Protein AF-U2G7P0-F1 (afdb_monomer_lite)

Radius of gyration: 12.74 Å; chains: 1; bounding box: 36×20×27 Å

Secondary structure (DSSP, 8-state):
--TT-SHHHHHHHHHHHHHHHHHHH-TTEEEEEEEEEEETTEEEEEEEEEETT--EEEEEE--

Foldseek 3Di:
DDPCPPVVVNVVVVQVCVQVVCCVPPVQKAFPDWDWDDDPPFIKIKTWIDGPVRDIDIDIDGD

Sequence (63 aa):
MYLDMPIDRATPHVVRESVDAVRRWEPRCEVVRVIPSITESRETIRVQWRLADGVIRETEVPR

Structure (mmCIF, N/CA/C/O backbone):
data_AF-U2G7P0-F1
#
_entry.id   AF-U2G7P0-F1
#
loop_
_atom_site.group_PDB
_atom_site.id
_atom_site.type_symbol
_atom_site.label_atom_id
_atom_site.label_alt_id
_atom_site.label_comp_id
_atom_site.label_asym_id
_atom_site.label_entity_id
_atom_site.label_seq_id
_atom_site.pdbx_PDB_ins_code
_atom_site.Cartn_x
_atom_site.Cartn_y
_atom_site.Cartn_z
_atom_site.occupancy
_atom_site.B_iso_or_equiv
_atom_site.auth_seq_id
_atom_site.auth_comp_id
_atom_site.auth_asym_id
_atom_site.auth_atom_id
_atom_site.pdbx_PDB_model_num
ATOM 1 N N . MET A 1 1 ? 25.078 -7.719 -6.242 1.00 59.12 1 MET A N 1
ATOM 2 C CA . MET A 1 1 ? 23.768 -8.076 -6.82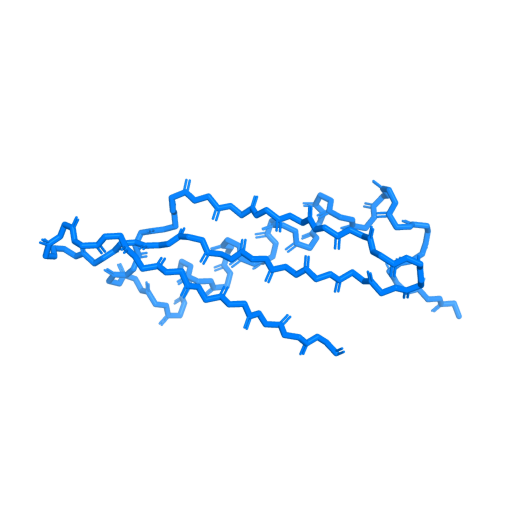4 1.00 59.12 1 MET A CA 1
ATOM 3 C C . MET A 1 1 ? 22.729 -7.272 -6.072 1.00 59.12 1 MET A C 1
ATOM 5 O O . MET A 1 1 ? 22.684 -7.380 -4.854 1.00 59.12 1 MET A O 1
ATOM 9 N N . TYR A 1 2 ? 22.018 -6.390 -6.764 1.00 63.50 2 TYR A N 1
ATOM 10 C CA . TYR A 1 2 ? 21.039 -5.482 -6.166 1.00 63.50 2 TYR A CA 1
ATOM 11 C C . TYR A 1 2 ? 19.686 -6.193 -6.066 1.00 63.50 2 TYR A C 1
ATOM 13 O O . TYR A 1 2 ? 19.290 -6.868 -7.014 1.00 63.50 2 TYR A O 1
ATOM 21 N N . LEU A 1 3 ? 19.018 -6.100 -4.913 1.00 66.31 3 LEU A N 1
ATOM 22 C CA . LEU A 1 3 ? 17.736 -6.781 -4.661 1.00 66.31 3 LEU A CA 1
ATOM 23 C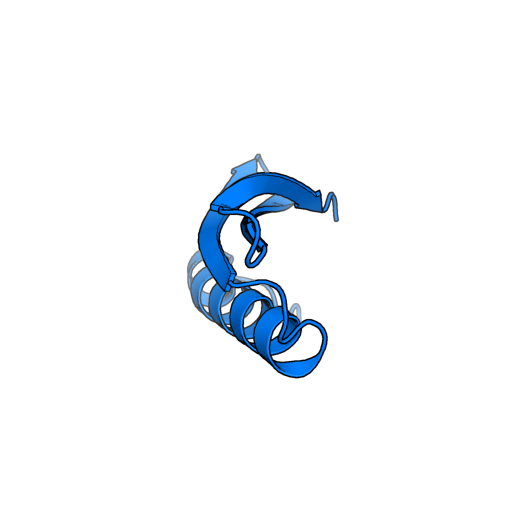 C . LEU A 1 3 ? 16.555 -6.067 -5.343 1.00 66.31 3 LEU A C 1
ATOM 25 O O . LEU A 1 3 ? 15.498 -6.651 -5.552 1.00 66.31 3 LEU A O 1
ATOM 29 N N . ASP A 1 4 ? 16.762 -4.800 -5.679 1.00 64.69 4 ASP A N 1
ATOM 30 C CA . ASP A 1 4 ? 15.830 -3.835 -6.254 1.00 64.69 4 ASP A CA 1
ATOM 31 C C . ASP A 1 4 ? 15.997 -3.661 -7.774 1.00 64.69 4 ASP A C 1
ATOM 33 O O . ASP A 1 4 ? 15.403 -2.774 -8.382 1.00 64.69 4 ASP A O 1
ATOM 37 N N . MET A 1 5 ? 16.778 -4.536 -8.412 1.00 68.94 5 MET A N 1
ATOM 38 C CA . MET A 1 5 ? 17.046 -4.499 -9.848 1.00 68.94 5 MET A CA 1
ATOM 39 C C . MET A 1 5 ? 16.715 -5.855 -10.493 1.00 68.94 5 MET A C 1
ATOM 41 O O . MET A 1 5 ? 17.169 -6.887 -9.993 1.00 68.94 5 MET A O 1
ATOM 45 N N . PRO A 1 6 ? 15.984 -5.897 -11.625 1.00 79.12 6 PRO A N 1
ATOM 46 C CA . PRO A 1 6 ? 15.369 -4.776 -12.343 1.00 79.12 6 PRO A CA 1
ATOM 47 C C . PRO A 1 6 ? 14.132 -4.216 -11.621 1.00 79.12 6 PRO A C 1
ATOM 49 O O . PRO A 1 6 ? 13.361 -4.970 -11.023 1.00 79.12 6 PRO A O 1
ATOM 52 N N . ILE A 1 7 ? 13.938 -2.898 -11.726 1.00 75.38 7 ILE A N 1
ATOM 53 C CA . ILE A 1 7 ? 12.916 -2.140 -10.985 1.00 75.38 7 ILE A CA 1
ATOM 54 C C . ILE A 1 7 ? 11.511 -2.697 -11.253 1.00 75.38 7 ILE A C 1
ATOM 56 O O . ILE A 1 7 ? 10.765 -2.938 -10.312 1.00 75.38 7 ILE A O 1
ATOM 60 N N . ASP A 1 8 ? 11.195 -3.062 -12.500 1.00 76.69 8 ASP A N 1
ATOM 61 C CA . ASP A 1 8 ? 9.875 -3.595 -12.884 1.00 76.69 8 ASP A CA 1
ATOM 62 C C . ASP A 1 8 ? 9.478 -4.868 -12.118 1.00 76.69 8 ASP A C 1
ATOM 64 O O . ASP A 1 8 ? 8.296 -5.148 -11.913 1.00 76.69 8 ASP A O 1
ATOM 68 N N . ARG A 1 9 ? 10.470 -5.662 -11.690 1.00 80.38 9 ARG A N 1
ATOM 69 C CA . ARG A 1 9 ? 10.244 -6.858 -10.867 1.00 80.38 9 ARG A CA 1
ATOM 70 C C . ARG A 1 9 ? 10.222 -6.534 -9.379 1.00 80.38 9 ARG A C 1
ATOM 72 O O . ARG A 1 9 ? 9.527 -7.216 -8.632 1.00 80.38 9 ARG A O 1
ATOM 79 N N . ALA A 1 10 ? 10.967 -5.522 -8.946 1.00 82.75 10 ALA A N 1
ATOM 80 C CA . ALA A 1 10 ? 11.063 -5.127 -7.547 1.00 82.75 10 ALA A CA 1
ATOM 81 C C . ALA A 1 10 ? 9.833 -4.337 -7.074 1.00 82.75 10 ALA A C 1
ATOM 83 O O . ALA A 1 10 ? 9.321 -4.617 -5.990 1.00 82.75 10 ALA A O 1
ATOM 84 N N . THR A 1 11 ? 9.301 -3.426 -7.895 1.00 85.56 11 THR A N 1
ATOM 85 C CA . THR A 1 11 ? 8.160 -2.559 -7.562 1.00 85.56 11 THR A CA 1
ATOM 86 C C . THR A 1 11 ? 6.959 -3.303 -6.956 1.00 85.56 11 THR A C 1
ATOM 88 O O . THR A 1 11 ? 6.509 -2.902 -5.880 1.00 85.56 11 THR A O 1
ATOM 91 N N . PRO A 1 12 ? 6.428 -4.408 -7.527 1.00 86.56 12 PRO A N 1
ATOM 92 C CA . PRO A 1 12 ? 5.301 -5.114 -6.907 1.00 86.56 12 PRO A CA 1
ATOM 93 C C . PRO A 1 12 ? 5.643 -5.710 -5.532 1.00 86.56 12 PRO A C 1
ATOM 95 O O . PRO A 1 12 ? 4.775 -5.788 -4.660 1.00 86.56 12 PRO A O 1
ATOM 98 N N . HIS A 1 13 ? 6.898 -6.108 -5.302 1.00 88.50 13 HIS A N 1
ATOM 99 C CA . HIS A 1 13 ? 7.349 -6.595 -3.998 1.00 88.50 13 HIS A CA 1
ATOM 100 C C . HIS A 1 13 ? 7.480 -5.463 -2.980 1.00 88.50 13 HIS A C 1
ATOM 102 O O . HIS A 1 13 ? 7.032 -5.630 -1.848 1.00 88.50 13 HIS A O 1
ATOM 108 N N . VAL A 1 14 ? 8.022 -4.314 -3.389 1.00 86.44 14 VAL A N 1
ATOM 109 C CA . VAL A 1 14 ? 8.143 -3.115 -2.546 1.00 86.44 14 VAL A CA 1
ATOM 110 C C . VAL A 1 14 ? 6.764 -2.589 -2.152 1.00 86.44 14 VAL A C 1
ATOM 112 O O . VAL A 1 14 ? 6.538 -2.259 -0.987 1.00 86.44 14 VAL A O 1
ATOM 115 N N . VAL A 1 15 ? 5.810 -2.576 -3.088 1.00 88.25 15 VAL A N 1
ATOM 116 C CA . VAL A 1 15 ? 4.413 -2.215 -2.810 1.00 88.25 15 VAL A CA 1
ATOM 117 C C . VAL A 1 15 ? 3.806 -3.152 -1.767 1.00 88.25 15 VAL A C 1
ATOM 119 O O . VAL A 1 15 ? 3.218 -2.674 -0.798 1.00 88.25 15 VAL A O 1
ATOM 122 N N . ARG A 1 16 ? 3.975 -4.472 -1.925 1.00 89.56 16 ARG A N 1
ATOM 123 C CA . ARG A 1 16 ? 3.461 -5.460 -0.963 1.00 89.56 16 ARG A CA 1
ATOM 124 C C . ARG A 1 16 ? 4.066 -5.267 0.428 1.00 89.56 16 ARG A C 1
ATOM 126 O O . ARG A 1 16 ? 3.316 -5.141 1.387 1.00 89.56 16 ARG A O 1
ATOM 133 N N . GLU A 1 17 ? 5.391 -5.177 0.523 1.00 90.31 17 GLU A N 1
ATOM 134 C CA . GLU A 1 17 ? 6.094 -4.925 1.789 1.00 90.31 17 GLU A CA 1
ATOM 135 C C . GLU A 1 17 ? 5.640 -3.618 2.446 1.00 90.31 17 GLU A C 1
ATOM 137 O O . GLU A 1 17 ? 5.427 -3.582 3.653 1.00 90.31 17 GLU A O 1
ATOM 142 N N . SER A 1 18 ? 5.417 -2.555 1.667 1.00 89.12 18 SER A N 1
ATOM 143 C CA . SER A 1 18 ? 4.928 -1.278 2.201 1.00 89.12 18 SER A CA 1
ATOM 144 C C . SER A 1 18 ? 3.541 -1.424 2.833 1.00 89.12 18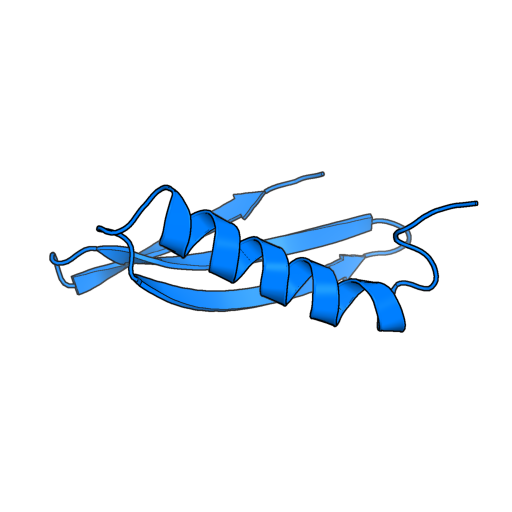 SER A C 1
ATOM 146 O O . SER A 1 18 ? 3.299 -0.916 3.927 1.00 89.12 18 SER A O 1
ATOM 148 N N . VAL A 1 19 ? 2.629 -2.146 2.173 1.00 89.56 19 VAL A N 1
ATOM 149 C CA . VAL A 1 19 ? 1.288 -2.420 2.714 1.00 89.56 19 VAL A CA 1
ATOM 150 C C . VAL A 1 19 ? 1.375 -3.287 3.969 1.00 89.56 19 VAL A C 1
ATOM 152 O O . VAL A 1 19 ? 0.728 -2.977 4.971 1.00 89.56 19 VAL A O 1
ATOM 155 N N . ASP A 1 20 ? 2.170 -4.354 3.929 1.00 91.56 20 ASP A N 1
ATOM 156 C CA . ASP A 1 20 ? 2.298 -5.304 5.034 1.00 91.56 20 ASP A CA 1
ATOM 157 C C . ASP A 1 20 ? 2.958 -4.659 6.258 1.00 91.56 20 ASP A C 1
ATOM 159 O O . ASP A 1 20 ? 2.501 -4.864 7.385 1.00 91.56 20 ASP A O 1
ATOM 163 N N . ALA A 1 21 ? 3.968 -3.810 6.053 1.00 89.62 21 ALA A N 1
ATOM 164 C CA . ALA A 1 21 ? 4.614 -3.050 7.115 1.00 89.62 21 ALA A CA 1
ATOM 165 C C . ALA A 1 21 ? 3.631 -2.093 7.800 1.00 89.62 21 ALA A C 1
ATOM 167 O O . ALA A 1 21 ? 3.518 -2.118 9.027 1.00 89.62 21 ALA A O 1
ATOM 168 N N . VAL A 1 22 ? 2.870 -1.299 7.034 1.00 88.00 22 VAL A N 1
ATOM 169 C CA . VAL A 1 22 ? 1.873 -0.382 7.611 1.00 88.00 22 VAL A CA 1
ATOM 170 C C . VAL A 1 22 ? 0.794 -1.161 8.359 1.00 88.00 22 VAL A C 1
ATOM 172 O O . VAL A 1 22 ? 0.468 -0.816 9.488 1.00 88.00 22 VAL A O 1
ATOM 175 N N . ARG A 1 23 ? 0.290 -2.267 7.803 1.00 87.50 23 ARG A N 1
ATOM 176 C CA . ARG A 1 23 ? -0.710 -3.103 8.490 1.00 87.50 23 ARG A CA 1
ATOM 177 C C . ARG A 1 23 ? -0.187 -3.722 9.781 1.00 87.50 23 ARG A C 1
ATOM 179 O O . ARG A 1 23 ? -0.943 -3.856 10.740 1.00 87.50 23 ARG A O 1
ATOM 186 N N . ARG A 1 24 ? 1.082 -4.133 9.800 1.00 92.12 24 ARG A N 1
ATOM 187 C CA . ARG A 1 24 ? 1.695 -4.783 10.960 1.00 92.12 24 ARG A CA 1
ATOM 188 C C . ARG A 1 24 ? 1.978 -3.799 12.088 1.00 92.12 24 ARG A C 1
ATOM 190 O O . ARG A 1 24 ? 1.761 -4.146 13.246 1.00 92.12 24 ARG A O 1
ATOM 197 N N . TRP A 1 25 ? 2.496 -2.621 11.759 1.00 92.00 25 TRP A N 1
ATOM 198 C CA . TRP A 1 25 ? 3.008 -1.676 12.752 1.00 92.00 25 TRP A CA 1
ATOM 199 C C . TRP A 1 25 ? 2.033 -0.538 13.069 1.00 92.00 25 TRP A C 1
ATOM 201 O O . TRP A 1 25 ? 2.044 -0.037 14.187 1.00 92.00 25 TRP A O 1
ATOM 211 N N . GLU A 1 26 ? 1.132 -0.194 12.148 1.00 86.94 26 GLU A N 1
ATOM 212 C CA . GLU A 1 26 ? 0.173 0.909 12.277 1.00 86.94 26 GLU A CA 1
ATOM 213 C C . GLU A 1 26 ? -1.274 0.435 12.024 1.00 86.94 26 GLU A C 1
ATOM 215 O O . GLU A 1 26 ? -1.925 0.867 11.072 1.00 86.94 26 GLU A O 1
ATOM 220 N N . PRO A 1 27 ? -1.847 -0.429 12.886 1.00 85.75 27 PRO A N 1
ATOM 221 C CA . PRO A 1 27 ? -3.168 -1.035 12.665 1.00 85.75 27 PRO A CA 1
ATOM 222 C C . PRO A 1 27 ? -4.333 -0.031 12.677 1.00 85.75 27 PRO A C 1
ATOM 224 O O . PRO A 1 27 ? -5.448 -0.369 12.290 1.00 85.75 27 PRO A O 1
ATOM 227 N N . ARG A 1 28 ? -4.096 1.202 13.147 1.00 86.69 28 ARG A N 1
ATOM 228 C CA . ARG A 1 28 ? -5.080 2.300 13.129 1.00 86.69 28 ARG A CA 1
ATOM 229 C C . ARG A 1 28 ? -5.139 3.008 11.773 1.00 86.69 28 ARG A C 1
ATOM 231 O O . ARG A 1 28 ? -6.076 3.769 11.539 1.00 86.69 28 ARG A O 1
ATOM 238 N N . CYS A 1 29 ? -4.139 2.787 10.923 1.00 85.81 29 CYS A N 1
ATOM 239 C CA . CYS A 1 29 ? -4.030 3.350 9.588 1.00 85.81 29 CYS A CA 1
ATOM 240 C C . CYS A 1 29 ? -4.524 2.331 8.562 1.00 85.81 29 CYS A C 1
ATOM 242 O O . CYS A 1 29 ? -4.011 1.219 8.456 1.00 85.81 29 CYS A O 1
ATOM 244 N N . GLU A 1 30 ? -5.492 2.729 7.749 1.00 88.25 30 GLU A N 1
ATOM 245 C CA . GLU A 1 30 ? -5.921 1.957 6.593 1.00 88.25 30 GLU A CA 1
ATOM 246 C C . GLU A 1 30 ? -5.204 2.481 5.347 1.00 88.25 30 GLU A C 1
ATOM 248 O O . GLU A 1 30 ? -5.369 3.640 4.960 1.00 88.25 30 GLU A O 1
ATOM 253 N N . VAL A 1 31 ? -4.394 1.630 4.713 1.00 88.56 31 VAL A N 1
ATOM 254 C CA . VAL A 1 31 ? -3.743 1.963 3.440 1.00 88.56 31 VAL A CA 1
ATOM 255 C C . VAL A 1 31 ? -4.798 2.003 2.339 1.00 88.56 31 VAL A C 1
ATOM 257 O O . VAL A 1 31 ? -5.395 0.981 2.010 1.00 88.56 31 VAL A O 1
ATOM 260 N N . VAL A 1 32 ? -4.997 3.183 1.755 1.00 88.06 32 VAL A N 1
ATOM 261 C CA . VAL A 1 32 ? -5.943 3.418 0.657 1.00 88.06 32 VAL A CA 1
ATOM 262 C C . VAL A 1 32 ? -5.283 3.107 -0.681 1.00 88.06 32 VAL A C 1
ATOM 264 O O . VAL A 1 32 ? -5.884 2.473 -1.547 1.00 88.06 32 VAL A O 1
ATOM 267 N N . ARG A 1 33 ? -4.035 3.554 -0.864 1.00 87.81 33 ARG A N 1
ATOM 268 C CA . ARG A 1 33 ? -3.299 3.383 -2.119 1.00 87.81 33 ARG A CA 1
ATOM 269 C C . ARG A 1 33 ? -1.797 3.486 -1.895 1.00 87.81 33 ARG A C 1
ATOM 271 O O . ARG A 1 33 ? -1.337 4.319 -1.122 1.00 87.81 33 ARG A O 1
ATOM 278 N N . VAL A 1 34 ? -1.034 2.689 -2.635 1.00 88.62 34 VAL A N 1
ATOM 279 C CA . VAL A 1 34 ? 0.417 2.846 -2.775 1.00 88.62 34 VAL A CA 1
ATOM 280 C C . VAL A 1 34 ? 0.708 3.182 -4.232 1.00 88.62 34 VAL A C 1
ATOM 282 O O . VAL A 1 34 ? 0.220 2.501 -5.134 1.00 88.62 34 VAL A O 1
ATOM 285 N N . ILE A 1 35 ? 1.450 4.260 -4.462 1.00 89.75 35 ILE A N 1
ATOM 286 C CA . ILE A 1 35 ? 1.783 4.779 -5.787 1.00 89.75 35 ILE A CA 1
ATOM 287 C C . ILE A 1 35 ? 3.308 4.775 -5.908 1.00 89.75 35 ILE A C 1
ATOM 289 O O . ILE A 1 35 ? 3.961 5.669 -5.365 1.00 89.75 35 ILE A O 1
ATOM 293 N N . PRO A 1 36 ? 3.889 3.766 -6.571 1.00 87.06 36 PRO A N 1
ATOM 294 C CA . PRO A 1 36 ? 5.289 3.814 -6.948 1.00 87.06 36 PRO A CA 1
ATOM 295 C C . PRO A 1 36 ? 5.467 4.769 -8.132 1.00 87.06 36 PRO A C 1
ATOM 297 O O . PRO A 1 36 ? 4.689 4.751 -9.088 1.00 87.06 36 PRO A O 1
ATOM 300 N N . SER A 1 37 ? 6.498 5.603 -8.072 1.00 87.44 37 SER A N 1
ATOM 301 C CA . SER A 1 37 ? 6.928 6.463 -9.172 1.00 87.44 37 SER A CA 1
ATOM 302 C C . SER A 1 37 ? 8.426 6.314 -9.368 1.00 87.44 37 SER A C 1
ATOM 304 O O . SER A 1 37 ? 9.184 6.412 -8.404 1.00 87.44 37 SER A O 1
ATOM 306 N N . ILE A 1 38 ? 8.846 6.097 -10.609 1.00 83.81 38 ILE A N 1
ATOM 307 C CA . ILE A 1 38 ? 10.250 5.910 -10.964 1.00 83.81 38 ILE A CA 1
ATOM 308 C C . ILE A 1 38 ? 10.696 7.152 -11.725 1.00 83.81 38 ILE A C 1
ATOM 310 O O . ILE A 1 38 ? 10.129 7.480 -12.767 1.00 83.81 38 ILE A O 1
ATOM 314 N N . THR A 1 39 ? 11.713 7.824 -11.201 1.00 83.31 39 THR A N 1
ATOM 315 C CA . THR A 1 39 ? 12.346 8.971 -11.845 1.00 83.31 39 THR A CA 1
ATOM 316 C C . THR A 1 39 ? 13.827 8.662 -11.977 1.00 83.31 39 THR A C 1
ATOM 318 O O . THR A 1 39 ? 14.539 8.565 -10.978 1.00 83.31 39 THR A O 1
ATOM 321 N N . GLU A 1 40 ? 14.284 8.485 -13.218 1.00 82.38 40 GLU A N 1
ATOM 322 C CA . GLU A 1 40 ? 15.657 8.077 -13.538 1.00 82.38 40 GLU A CA 1
ATOM 323 C C . GLU A 1 40 ? 16.052 6.776 -12.811 1.00 82.38 40 GLU A C 1
ATOM 325 O O . GLU A 1 40 ? 15.459 5.726 -13.049 1.00 82.38 40 GLU A O 1
ATOM 330 N N . SER A 1 41 ? 17.036 6.847 -11.912 1.00 78.81 41 SER A N 1
ATOM 331 C CA . SER A 1 41 ? 17.551 5.727 -11.115 1.00 78.81 41 SER A CA 1
ATOM 332 C C . SER A 1 41 ? 16.955 5.672 -9.703 1.00 78.81 41 SER A C 1
ATOM 334 O O . SER A 1 41 ? 17.501 4.991 -8.835 1.00 78.81 41 SER A O 1
ATOM 336 N N . ARG A 1 42 ? 15.880 6.426 -9.435 1.00 77.62 42 ARG A N 1
ATOM 337 C CA . ARG A 1 42 ? 15.277 6.559 -8.106 1.00 77.62 42 ARG A CA 1
ATOM 338 C C . ARG A 1 42 ? 13.810 6.153 -8.129 1.00 77.62 42 ARG A C 1
ATOM 340 O O . ARG A 1 42 ? 13.011 6.689 -8.892 1.00 77.62 42 ARG A O 1
ATOM 347 N N . GLU A 1 43 ? 13.461 5.217 -7.255 1.00 81.12 43 GLU A N 1
ATOM 348 C CA . GLU A 1 43 ? 12.076 4.846 -6.980 1.00 81.12 43 GLU A CA 1
ATOM 349 C C . GLU A 1 43 ? 11.589 5.613 -5.745 1.00 81.12 43 GLU A C 1
ATOM 351 O O . GLU A 1 43 ? 12.203 5.562 -4.676 1.00 81.12 43 GLU A O 1
ATOM 356 N N . THR A 1 44 ? 10.480 6.328 -5.902 1.00 86.38 44 THR A N 1
ATOM 357 C CA . THR A 1 44 ? 9.761 7.002 -4.822 1.00 86.38 44 THR A CA 1
ATOM 358 C C . THR A 1 44 ? 8.461 6.253 -4.565 1.00 86.38 44 THR A C 1
ATOM 360 O O . THR A 1 44 ? 7.710 5.959 -5.498 1.00 86.38 44 THR A O 1
ATOM 363 N N . ILE A 1 45 ? 8.181 5.964 -3.294 1.00 87.56 45 ILE A N 1
ATOM 364 C CA . ILE A 1 45 ? 6.941 5.315 -2.866 1.00 87.56 45 ILE A CA 1
ATOM 365 C C . ILE A 1 45 ? 6.088 6.334 -2.121 1.00 87.56 45 ILE A C 1
ATOM 367 O O . ILE A 1 45 ? 6.483 6.887 -1.092 1.00 87.56 45 ILE A O 1
ATOM 371 N N . ARG A 1 46 ? 4.889 6.561 -2.648 1.00 90.31 46 ARG A N 1
ATOM 372 C CA . ARG A 1 46 ? 3.895 7.462 -2.075 1.00 90.31 46 ARG A CA 1
ATOM 373 C C . ARG A 1 46 ? 2.735 6.643 -1.536 1.00 90.31 46 ARG A C 1
ATOM 375 O O . ARG A 1 46 ? 2.105 5.887 -2.278 1.00 90.31 46 ARG A O 1
ATOM 382 N N . VAL A 1 47 ? 2.467 6.771 -0.241 1.00 89.12 47 VAL A N 1
ATOM 383 C CA . VAL A 1 47 ? 1.413 6.013 0.441 1.00 89.12 47 VAL A CA 1
ATOM 384 C C . VAL A 1 47 ? 0.300 6.968 0.841 1.00 89.12 47 VAL A C 1
ATOM 386 O O . VAL A 1 47 ? 0.516 7.936 1.571 1.00 89.12 47 VAL A O 1
ATOM 389 N N . GLN A 1 48 ? -0.903 6.678 0.361 1.00 88.44 48 GLN A N 1
ATOM 390 C CA . GLN A 1 48 ? -2.134 7.321 0.793 1.00 88.44 48 GLN A CA 1
ATOM 391 C C . GLN A 1 48 ? -2.812 6.420 1.815 1.00 88.44 48 GLN A C 1
ATOM 393 O O . GLN A 1 48 ? -3.050 5.235 1.563 1.00 88.44 48 GLN A O 1
ATOM 398 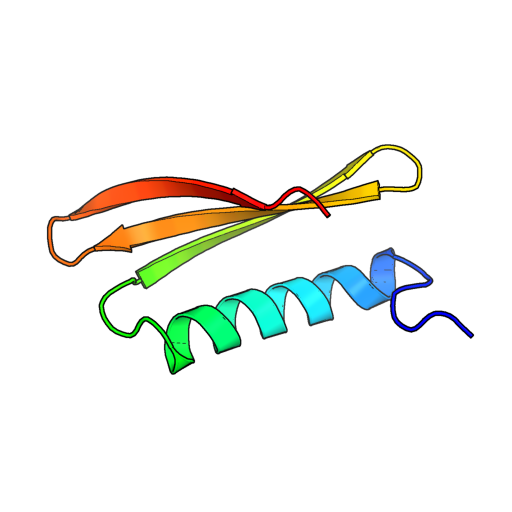N N . TRP A 1 49 ? -3.125 6.981 2.972 1.00 87.62 49 TRP A N 1
ATOM 399 C CA . TRP A 1 49 ? -3.688 6.255 4.101 1.00 87.62 49 TRP A CA 1
ATOM 400 C C . TRP A 1 49 ? -4.749 7.102 4.796 1.00 87.62 49 TRP A C 1
ATOM 402 O O . TRP A 1 49 ? -4.780 8.322 4.651 1.00 87.62 49 TRP A O 1
ATOM 412 N N . ARG A 1 50 ? -5.646 6.459 5.539 1.00 86.50 50 ARG A N 1
ATOM 413 C CA . ARG A 1 50 ? -6.652 7.143 6.359 1.00 86.50 50 ARG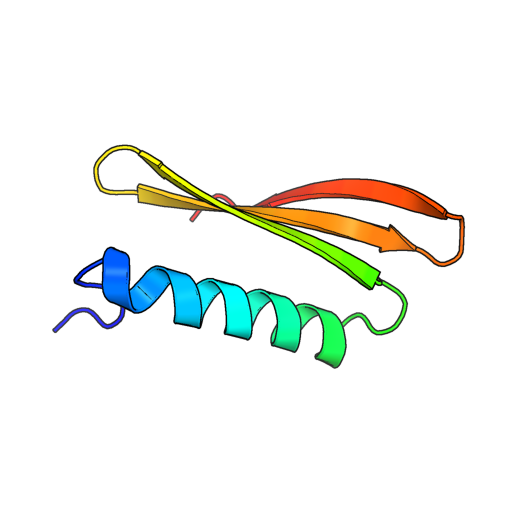 A CA 1
ATOM 414 C C . ARG A 1 50 ? -6.665 6.587 7.773 1.00 86.50 50 ARG A C 1
ATOM 416 O O . ARG A 1 50 ? -6.379 5.408 7.975 1.00 86.50 50 ARG A O 1
ATOM 423 N N . LEU A 1 51 ? -7.007 7.430 8.740 1.00 83.38 51 LEU A N 1
ATOM 424 C CA . LEU A 1 51 ? -7.314 6.992 10.101 1.00 83.38 51 LEU A CA 1
ATOM 425 C C . LEU A 1 51 ? -8.813 6.717 10.232 1.00 83.38 51 LEU A C 1
ATOM 427 O O . LEU A 1 51 ? -9.606 7.049 9.350 1.00 83.38 51 LEU A O 1
ATOM 431 N N . ALA A 1 52 ? -9.212 6.158 11.374 1.00 72.06 52 ALA A N 1
ATOM 432 C CA . ALA A 1 52 ? -10.619 5.986 11.742 1.00 72.06 52 ALA A CA 1
ATOM 433 C C . ALA A 1 52 ? -11.423 7.309 11.764 1.00 72.06 52 ALA A C 1
ATOM 435 O O . ALA A 1 52 ? -12.649 7.271 11.782 1.00 72.06 52 ALA A O 1
ATOM 436 N N . ASP A 1 53 ? -10.748 8.467 11.733 1.00 71.38 53 ASP A N 1
ATOM 437 C CA . ASP A 1 53 ? -11.363 9.794 11.581 1.00 71.38 53 ASP A CA 1
ATOM 438 C C . ASP A 1 53 ? -11.869 10.081 10.149 1.00 71.38 53 ASP A C 1
ATOM 440 O O . ASP A 1 53 ? -12.554 11.078 9.928 1.00 71.38 53 ASP A O 1
ATOM 444 N N . GLY A 1 54 ? -11.557 9.211 9.180 1.00 63.38 54 GLY A N 1
ATOM 445 C CA . GLY A 1 54 ? -11.957 9.337 7.779 1.00 63.38 54 GLY A CA 1
ATOM 446 C C . GLY A 1 54 ? -11.108 10.312 6.955 1.00 63.38 54 GLY A C 1
ATOM 447 O O . GLY A 1 54 ? -11.360 10.464 5.759 1.00 63.38 54 GLY A O 1
ATOM 448 N N . VAL A 1 55 ? -10.094 10.951 7.545 1.00 75.19 55 VAL A N 1
ATOM 449 C CA . VAL A 1 55 ? -9.233 11.916 6.855 1.00 75.19 55 VAL A CA 1
ATOM 450 C C . VAL A 1 55 ? -8.158 11.173 6.066 1.00 75.19 55 VAL A C 1
ATOM 452 O O . VAL A 1 55 ? -7.322 10.468 6.632 1.00 75.19 55 VAL A O 1
ATOM 455 N N . ILE A 1 56 ? -8.161 11.358 4.744 1.00 71.75 56 ILE A N 1
ATOM 456 C CA . ILE A 1 56 ? -7.119 10.834 3.856 1.00 71.75 56 ILE A CA 1
ATOM 457 C C . ILE A 1 56 ? -5.876 11.715 3.995 1.00 71.75 56 ILE A C 1
ATOM 459 O O . ILE A 1 56 ? -5.932 12.927 3.791 1.00 71.75 56 ILE A O 1
ATOM 463 N N . ARG A 1 57 ? -4.750 11.093 4.331 1.00 77.50 57 ARG A N 1
ATOM 464 C CA . ARG A 1 57 ? -3.432 11.716 4.437 1.00 77.50 57 ARG A CA 1
ATOM 465 C C . ARG A 1 57 ? -2.482 11.074 3.437 1.00 77.50 57 ARG A C 1
ATOM 467 O O . ARG A 1 57 ? -2.605 9.900 3.086 1.00 77.50 57 ARG A O 1
ATOM 474 N N . GLU A 1 58 ? -1.532 11.868 2.971 1.00 77.31 58 GLU A N 1
ATOM 475 C CA . GLU A 1 58 ? -0.511 11.442 2.025 1.00 77.31 58 GLU A CA 1
ATOM 476 C C . GLU A 1 58 ? 0.866 11.612 2.659 1.00 77.31 58 GLU A C 1
ATOM 478 O O . GLU A 1 58 ? 1.143 12.606 3.334 1.00 77.31 58 GLU A O 1
ATOM 483 N N . THR A 1 59 ? 1.727 10.615 2.485 1.00 79.62 59 THR A N 1
ATOM 484 C CA . THR A 1 59 ? 3.110 10.674 2.952 1.00 79.62 59 THR A CA 1
ATOM 485 C C . THR A 1 59 ? 4.020 10.137 1.860 1.00 79.62 59 THR A C 1
ATOM 487 O O . THR A 1 59 ? 3.797 9.052 1.317 1.00 79.62 59 THR A O 1
ATOM 490 N N . GLU A 1 60 ? 5.031 10.929 1.523 1.00 78.06 60 GLU A N 1
ATOM 491 C CA . GLU A 1 60 ? 6.080 10.559 0.584 1.00 78.06 60 GLU A CA 1
ATOM 492 C C . GLU A 1 60 ? 7.328 10.179 1.375 1.00 78.06 60 GLU A C 1
ATOM 494 O O . GLU A 1 60 ? 7.765 10.933 2.245 1.00 78.06 60 GLU A O 1
ATOM 499 N N . VAL A 1 61 ? 7.884 9.001 1.089 1.00 73.00 61 VAL A N 1
ATOM 500 C CA . VAL A 1 61 ? 9.152 8.567 1.677 1.00 73.00 61 VAL A CA 1
ATOM 501 C C . VAL A 1 61 ? 10.228 8.673 0.596 1.00 73.00 61 VAL A C 1
ATOM 503 O O . VAL A 1 61 ? 10.289 7.810 -0.286 1.00 73.00 61 VAL A O 1
ATOM 506 N N . PRO A 1 62 ? 11.064 9.728 0.614 1.00 55.38 62 PRO A N 1
ATOM 507 C CA . PRO A 1 62 ? 12.215 9.807 -0.271 1.00 55.38 62 PRO A CA 1
ATOM 508 C C . PRO A 1 62 ? 13.276 8.795 0.188 1.00 55.38 62 PRO A C 1
ATOM 510 O O . PRO A 1 62 ? 13.693 8.826 1.343 1.00 55.38 62 PRO A O 1
ATOM 513 N N . ARG A 1 63 ? 13.710 7.906 -0.715 1.00 56.62 63 ARG A N 1
ATOM 514 C CA . ARG A 1 63 ? 14.849 6.998 -0.482 1.00 56.62 63 ARG A CA 1
ATOM 515 C C . ARG A 1 63 ? 16.189 7.693 -0.657 1.00 56.62 63 ARG A C 1
ATOM 517 O O 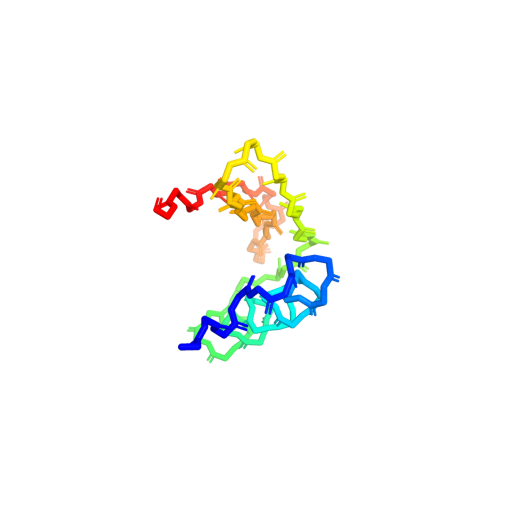. ARG A 1 63 ? 16.335 8.371 -1.693 1.00 56.62 63 ARG A O 1
#

pLDDT: mean 81.59, std 9.2, range [55.38, 92.12]